Protein AF-A0A2I1EKU3-F1 (afdb_monomer_lite)

Structure (mmCIF, N/CA/C/O backbone):
data_AF-A0A2I1EKU3-F1
#
_entry.id   AF-A0A2I1EKU3-F1
#
loop_
_atom_site.group_PDB
_atom_site.id
_atom_site.type_symbol
_atom_site.label_atom_id
_atom_site.label_alt_id
_atom_site.label_comp_id
_atom_site.label_asym_id
_atom_site.label_entity_id
_atom_site.label_seq_id
_atom_site.pdbx_PDB_ins_code
_atom_site.Cartn_x
_atom_site.Cartn_y
_atom_site.Cartn_z
_atom_site.occupancy
_atom_site.B_iso_or_equiv
_atom_site.auth_seq_id
_atom_site.auth_comp_id
_atom_site.auth_asym_id
_atom_site.auth_atom_id
_atom_site.pdbx_PDB_model_num
ATOM 1 N N . MET A 1 1 ? 54.387 3.364 0.480 1.00 41.28 1 MET A N 1
ATOM 2 C CA . MET A 1 1 ? 53.287 2.856 -0.363 1.00 41.28 1 MET A CA 1
ATOM 3 C C . MET A 1 1 ? 52.000 3.167 0.369 1.00 41.28 1 MET A C 1
ATOM 5 O O . MET A 1 1 ? 51.823 2.690 1.481 1.00 41.28 1 MET A O 1
ATOM 9 N N . GLN A 1 2 ? 51.218 4.093 -0.172 1.00 42.03 2 GLN A N 1
ATOM 10 C CA . GLN A 1 2 ? 50.017 4.633 0.455 1.00 42.03 2 GLN A CA 1
ATOM 11 C C . GLN A 1 2 ? 48.843 3.741 0.035 1.00 42.03 2 GLN A C 1
ATOM 13 O O . GLN A 1 2 ? 48.611 3.571 -1.157 1.00 42.03 2 GLN A O 1
ATOM 18 N N . ASN A 1 3 ? 48.185 3.095 1.001 1.00 49.06 3 ASN A N 1
ATOM 19 C CA . ASN A 1 3 ? 46.950 2.351 0.757 1.00 49.06 3 ASN A CA 1
ATOM 20 C C . ASN A 1 3 ? 45.831 3.369 0.504 1.00 49.06 3 ASN A C 1
ATOM 22 O O . ASN A 1 3 ? 45.374 4.019 1.445 1.00 49.06 3 ASN A O 1
ATOM 26 N N . ASP A 1 4 ? 45.422 3.517 -0.755 1.00 53.59 4 ASP A N 1
ATOM 27 C CA . ASP A 1 4 ? 44.268 4.329 -1.141 1.00 53.59 4 ASP A CA 1
ATOM 28 C C . ASP A 1 4 ? 42.974 3.678 -0.638 1.00 53.59 4 ASP A C 1
ATOM 30 O O . ASP A 1 4 ? 42.577 2.591 -1.062 1.00 53.59 4 ASP A O 1
ATOM 34 N N . HIS A 1 5 ? 42.308 4.358 0.289 1.00 53.97 5 HIS A N 1
ATOM 35 C CA . HIS A 1 5 ? 40.952 4.038 0.706 1.00 53.97 5 HIS A CA 1
ATOM 36 C C . HIS A 1 5 ? 39.916 4.602 -0.286 1.00 53.97 5 HIS A C 1
ATOM 38 O O . HIS A 1 5 ? 39.983 5.769 -0.658 1.00 53.97 5 HIS A O 1
ATOM 44 N N . SER A 1 6 ? 38.888 3.778 -0.552 1.00 65.00 6 SER A N 1
ATOM 45 C CA . SER A 1 6 ? 37.480 4.104 -0.881 1.00 65.00 6 SER A CA 1
ATOM 46 C C . SER A 1 6 ? 37.128 4.739 -2.238 1.00 65.00 6 SER A C 1
ATOM 48 O O . SER A 1 6 ? 37.600 5.827 -2.518 1.00 65.00 6 SER A O 1
ATOM 50 N N . VAL A 1 7 ? 36.181 4.129 -2.984 1.00 55.09 7 VAL A N 1
ATOM 51 C CA . VAL A 1 7 ? 34.848 4.727 -3.265 1.00 55.09 7 VAL A CA 1
ATOM 52 C C . VAL A 1 7 ? 33.797 3.616 -3.475 1.00 55.09 7 VAL A C 1
ATOM 54 O O . VAL A 1 7 ? 33.821 2.867 -4.448 1.00 55.09 7 VAL A O 1
ATOM 57 N N . GLU A 1 8 ? 32.897 3.511 -2.502 1.00 63.19 8 GLU A N 1
ATOM 58 C CA . GLU A 1 8 ? 31.466 3.214 -2.624 1.00 63.19 8 GLU A CA 1
ATOM 59 C C . GLU A 1 8 ? 30.895 3.054 -4.056 1.00 63.19 8 GLU A C 1
ATOM 61 O O . GLU A 1 8 ? 30.801 4.014 -4.813 1.00 63.19 8 GLU A O 1
ATOM 66 N N . GLN A 1 9 ? 30.344 1.886 -4.398 1.00 63.94 9 GLN A N 1
ATOM 67 C CA . GLN A 1 9 ? 29.198 1.854 -5.322 1.00 63.94 9 GLN A CA 1
ATOM 68 C C . GLN A 1 9 ? 28.015 1.181 -4.628 1.00 63.94 9 GLN A C 1
ATOM 70 O O . GLN A 1 9 ? 27.721 0.021 -4.913 1.00 63.94 9 GLN A O 1
ATOM 75 N N . PRO A 1 10 ? 27.337 1.850 -3.677 1.00 65.75 10 PRO A N 1
ATOM 76 C CA . PRO A 1 10 ? 26.341 1.180 -2.863 1.00 65.75 10 PRO A CA 1
ATOM 77 C C . PRO A 1 10 ? 25.003 1.085 -3.599 1.00 65.75 10 PRO A C 1
ATOM 79 O O . PRO A 1 10 ? 24.201 0.235 -3.249 1.00 65.75 10 PRO A O 1
ATOM 82 N N . ASN A 1 11 ? 24.747 1.902 -4.630 1.00 65.75 11 ASN A N 1
ATOM 83 C CA . ASN A 1 11 ? 23.457 1.931 -5.317 1.00 65.75 11 ASN A CA 1
ATOM 84 C C . ASN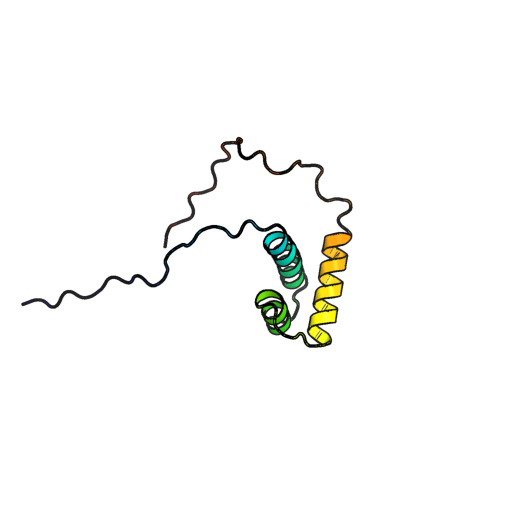 A 1 11 ? 23.615 2.265 -6.805 1.00 65.75 11 ASN A C 1
ATOM 86 O O . ASN A 1 11 ? 24.048 3.356 -7.167 1.00 65.75 11 ASN A O 1
ATOM 90 N N . LYS A 1 12 ? 23.207 1.340 -7.680 1.00 79.31 12 LYS A N 1
ATOM 91 C CA . LYS A 1 12 ? 23.060 1.588 -9.119 1.00 79.31 12 LYS A CA 1
ATOM 92 C C . LYS A 1 12 ? 21.599 1.910 -9.416 1.00 79.31 12 LYS A C 1
ATOM 94 O O . LYS A 1 12 ? 20.726 1.086 -9.160 1.00 79.31 12 LYS A O 1
ATOM 99 N N . PHE A 1 13 ? 21.328 3.082 -9.985 1.00 79.31 13 PHE A N 1
ATOM 100 C CA . PHE A 1 13 ? 19.995 3.400 -10.494 1.00 79.31 13 PHE A CA 1
ATOM 101 C C . PHE A 1 13 ? 19.643 2.467 -11.662 1.00 79.31 13 PHE A C 1
ATOM 103 O O . PHE A 1 13 ? 20.388 2.385 -12.639 1.00 79.31 13 PHE A O 1
ATOM 110 N N . ILE A 1 14 ? 18.516 1.762 -11.552 1.00 79.25 14 ILE A N 1
ATOM 111 C CA . ILE A 1 14 ? 18.061 0.782 -12.553 1.00 79.25 14 ILE A CA 1
ATOM 112 C C . ILE A 1 14 ? 16.946 1.309 -13.467 1.00 79.25 14 ILE A C 1
ATOM 114 O O . ILE A 1 14 ? 16.592 0.636 -14.430 1.00 79.25 14 ILE A O 1
ATOM 118 N N . GLY A 1 15 ? 16.415 2.506 -13.203 1.00 81.31 15 GLY A N 1
ATOM 119 C CA . GLY A 1 15 ? 15.309 3.093 -13.959 1.00 81.31 15 GLY A CA 1
ATOM 120 C C . GLY A 1 15 ? 14.109 3.457 -13.087 1.00 81.31 15 GLY A C 1
ATOM 121 O O . GLY A 1 15 ? 14.120 3.277 -11.869 1.00 81.31 15 GLY A O 1
ATOM 122 N N . TYR A 1 16 ? 13.073 3.988 -13.733 1.00 79.38 16 TYR A N 1
ATOM 123 C CA . TYR A 1 16 ? 11.771 4.228 -13.117 1.00 79.38 16 TYR A CA 1
ATOM 124 C C . TYR A 1 16 ? 10.839 3.059 -13.420 1.00 79.38 16 TYR A C 1
ATOM 126 O O . TYR A 1 16 ? 10.715 2.644 -14.571 1.00 79.38 16 TYR A O 1
ATOM 134 N N . GLU A 1 17 ? 10.152 2.564 -12.396 1.00 76.00 17 GLU A N 1
ATOM 135 C CA . GLU A 1 17 ? 9.068 1.606 -12.575 1.00 76.00 17 GLU A CA 1
ATOM 136 C C . GLU A 1 17 ? 7.817 2.361 -13.048 1.00 76.00 17 GLU A C 1
ATOM 138 O O . GLU A 1 17 ? 7.217 3.135 -12.301 1.00 76.00 17 GLU A O 1
ATOM 143 N N . GLY A 1 18 ? 7.474 2.182 -14.324 1.00 77.19 18 GLY A N 1
ATOM 144 C CA . GLY A 1 18 ? 6.390 2.900 -14.996 1.00 77.19 18 GLY A CA 1
ATOM 145 C C . GLY A 1 18 ? 5.110 2.088 -15.172 1.00 77.19 18 GLY A C 1
ATOM 146 O O . GLY A 1 18 ? 4.191 2.562 -15.843 1.00 77.19 18 GLY A O 1
ATOM 147 N N . SER A 1 19 ? 5.026 0.864 -14.636 1.00 87.44 19 SER A N 1
ATOM 148 C CA . SER A 1 19 ? 3.800 0.079 -14.759 1.00 87.44 19 SER A CA 1
ATOM 149 C C . SER A 1 19 ? 2.632 0.772 -14.062 1.00 87.44 19 SER A C 1
ATOM 151 O O . SER A 1 19 ? 2.741 1.291 -12.950 1.00 87.44 19 SER A O 1
ATOM 153 N N . ILE A 1 20 ? 1.468 0.726 -14.712 1.00 84.50 20 ILE A N 1
ATOM 154 C CA . ILE A 1 20 ? 0.219 1.271 -14.163 1.00 84.50 20 ILE A CA 1
ATOM 155 C C . ILE A 1 20 ? -0.078 0.644 -12.791 1.00 84.50 20 ILE A C 1
ATOM 157 O O . ILE A 1 20 ? -0.555 1.325 -11.889 1.00 84.50 20 ILE A O 1
ATOM 161 N N . PHE A 1 21 ? 0.281 -0.630 -12.605 1.00 84.44 21 PHE A N 1
ATOM 162 C CA . PHE A 1 21 ? 0.151 -1.336 -11.333 1.00 84.44 21 PHE A CA 1
ATOM 163 C C . PHE A 1 21 ? 1.027 -0.745 -10.226 1.00 84.44 21 PHE A C 1
ATOM 165 O O . PHE A 1 21 ? 0.546 -0.569 -9.105 1.00 84.44 21 PHE A O 1
ATOM 172 N N . ALA A 1 22 ? 2.290 -0.423 -10.516 1.00 86.62 22 ALA A N 1
ATOM 173 C CA . ALA A 1 22 ? 3.166 0.215 -9.542 1.00 86.62 22 ALA A CA 1
ATOM 174 C C . ALA A 1 22 ? 2.660 1.613 -9.185 1.00 86.62 22 ALA A C 1
ATOM 176 O O . ALA A 1 22 ? 2.517 1.920 -8.006 1.00 86.62 22 ALA A O 1
ATOM 177 N N . VAL A 1 23 ? 2.284 2.415 -10.185 1.00 87.25 23 VAL A N 1
ATOM 178 C CA . VAL A 1 23 ? 1.732 3.762 -9.977 1.00 87.25 23 VAL A CA 1
ATOM 179 C C . VAL A 1 23 ? 0.462 3.716 -9.121 1.00 87.25 23 VAL A C 1
ATOM 181 O O . VAL A 1 23 ? 0.352 4.450 -8.139 1.00 87.25 23 VAL A O 1
ATOM 184 N N . ALA A 1 24 ? -0.480 2.825 -9.442 1.00 89.50 24 ALA A N 1
ATOM 185 C CA . ALA A 1 24 ? -1.715 2.659 -8.681 1.00 89.50 24 ALA A CA 1
ATOM 186 C C . ALA A 1 24 ? -1.436 2.261 -7.223 1.00 89.50 24 ALA A C 1
ATOM 188 O O . ALA A 1 24 ? -1.976 2.868 -6.298 1.00 89.50 24 ALA A O 1
ATOM 189 N N . LYS A 1 25 ? -0.537 1.296 -7.005 1.00 90.94 25 LYS A N 1
ATOM 190 C CA . LYS A 1 25 ? -0.141 0.854 -5.663 1.00 90.94 25 LYS A CA 1
ATOM 191 C C . LYS A 1 25 ? 0.527 1.976 -4.869 1.00 90.94 25 LYS A C 1
ATOM 193 O O . LYS A 1 25 ? 0.195 2.180 -3.705 1.00 90.94 25 LYS A O 1
ATOM 198 N N . THR A 1 26 ? 1.424 2.736 -5.494 1.00 92.25 26 THR A N 1
ATOM 199 C CA . THR A 1 26 ? 2.090 3.878 -4.859 1.00 92.25 26 THR A CA 1
ATOM 200 C C . THR A 1 26 ? 1.094 4.961 -4.451 1.00 92.25 26 THR A C 1
ATOM 202 O O . THR A 1 26 ? 1.266 5.550 -3.388 1.00 92.25 26 THR A O 1
ATOM 205 N N . ASN A 1 27 ? 0.025 5.192 -5.219 1.00 92.56 27 ASN A N 1
ATOM 206 C CA . ASN A 1 27 ? -1.030 6.132 -4.823 1.00 92.56 27 ASN A CA 1
ATOM 207 C C . ASN A 1 27 ? -1.776 5.673 -3.565 1.00 92.56 27 ASN A C 1
ATOM 209 O O . ASN A 1 27 ? -2.000 6.481 -2.666 1.00 92.56 27 ASN A O 1
ATOM 213 N N . VAL A 1 28 ? -2.095 4.380 -3.461 1.00 94.75 28 VAL A N 1
ATOM 214 C CA . VAL A 1 28 ? -2.699 3.818 -2.243 1.00 94.75 28 VAL A CA 1
ATOM 215 C C . VAL A 1 28 ? -1.743 3.935 -1.060 1.00 94.75 28 VAL A C 1
ATOM 217 O O . VAL A 1 28 ? -2.140 4.395 0.004 1.00 94.75 28 VAL A O 1
ATOM 220 N N . ILE A 1 29 ? -0.467 3.591 -1.244 1.00 95.38 29 ILE A N 1
ATOM 221 C CA . ILE A 1 29 ? 0.546 3.688 -0.185 1.00 95.38 29 ILE A CA 1
ATOM 222 C C . ILE A 1 29 ? 0.736 5.134 0.277 1.00 95.38 29 ILE A C 1
ATOM 224 O O . ILE A 1 29 ? 0.806 5.390 1.478 1.00 95.38 29 ILE A O 1
ATOM 228 N N . LYS A 1 30 ? 0.786 6.090 -0.655 1.00 95.56 30 LYS A N 1
ATOM 229 C CA . LYS A 1 30 ? 0.827 7.521 -0.343 1.00 95.56 30 LYS A CA 1
ATOM 230 C C . LYS A 1 30 ? -0.347 7.904 0.556 1.00 95.56 30 LYS A C 1
ATOM 232 O O . LYS A 1 30 ? -0.139 8.591 1.553 1.00 95.56 30 LYS A O 1
ATOM 237 N N . GLU A 1 31 ? -1.553 7.449 0.231 1.00 95.88 31 GLU A N 1
ATOM 238 C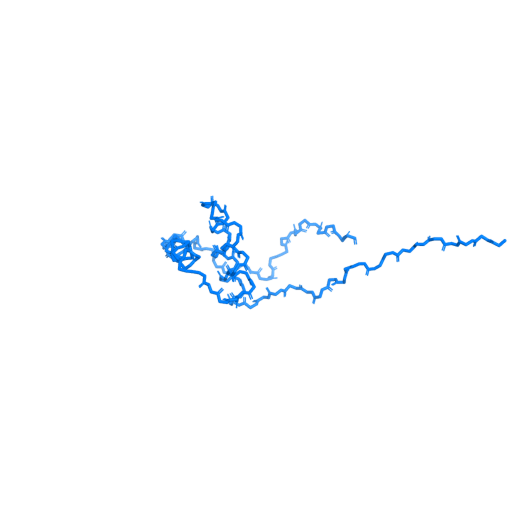 CA . GLU A 1 31 ? -2.732 7.734 1.045 1.00 95.88 31 GLU A CA 1
ATOM 239 C C . GLU A 1 31 ? -2.642 7.067 2.423 1.00 95.88 31 GLU A C 1
ATOM 241 O O . GLU A 1 31 ? -2.855 7.729 3.435 1.00 95.88 31 GLU A O 1
ATOM 246 N N . MET A 1 32 ? -2.197 5.807 2.493 1.00 97.00 32 MET A N 1
ATOM 247 C CA . MET A 1 32 ? -1.920 5.116 3.760 1.00 97.00 32 MET A CA 1
ATOM 248 C C . MET A 1 32 ? -0.931 5.898 4.641 1.00 97.00 32 MET A C 1
ATOM 250 O O . MET A 1 32 ? -1.102 5.948 5.859 1.00 97.00 32 MET A O 1
ATOM 254 N N . MET A 1 33 ? 0.083 6.539 4.049 1.00 96.81 33 MET A N 1
ATOM 255 C CA . MET A 1 33 ? 1.024 7.398 4.776 1.00 96.81 33 MET A CA 1
ATOM 256 C C . MET A 1 33 ? 0.362 8.688 5.283 1.00 96.81 33 MET A C 1
ATOM 258 O O . MET A 1 33 ? 0.609 9.082 6.423 1.00 96.81 33 MET A O 1
ATOM 262 N N . ILE A 1 34 ? -0.489 9.332 4.477 1.00 95.31 34 ILE A N 1
ATOM 263 C CA . ILE A 1 34 ? -1.217 10.560 4.850 1.00 95.31 34 ILE A CA 1
ATOM 264 C C . ILE A 1 34 ? -2.142 10.302 6.041 1.00 95.31 34 ILE A C 1
ATOM 266 O O . ILE A 1 34 ? -2.114 11.053 7.019 1.00 95.31 34 ILE A O 1
ATOM 270 N N . VAL A 1 35 ? -2.901 9.204 6.003 1.00 93.94 35 VAL A N 1
ATOM 271 C CA . VAL A 1 35 ? -3.805 8.802 7.095 1.00 93.94 35 VAL A CA 1
ATOM 272 C C . VAL A 1 35 ? -3.079 8.136 8.268 1.00 93.94 35 VAL A C 1
ATOM 274 O O . VAL A 1 35 ? -3.724 7.675 9.208 1.00 93.94 35 VAL A O 1
ATOM 277 N N . LYS A 1 36 ? -1.739 8.103 8.241 1.00 95.81 36 LYS A N 1
ATOM 278 C CA . LYS A 1 36 ? -0.872 7.553 9.293 1.00 95.81 36 LYS A CA 1
ATOM 279 C C . LYS A 1 36 ? -1.183 6.090 9.634 1.00 95.81 36 LYS A C 1
ATOM 281 O O . LYS A 1 36 ? -1.184 5.710 10.805 1.00 95.81 36 LYS A O 1
ATOM 286 N N . ALA A 1 37 ? -1.431 5.261 8.619 1.00 97.12 37 ALA A N 1
ATOM 287 C CA . ALA A 1 37 ? -1.533 3.818 8.804 1.00 97.12 37 ALA A CA 1
ATOM 288 C C . ALA A 1 37 ? -0.235 3.254 9.426 1.00 97.12 37 ALA A C 1
ATOM 290 O O . ALA A 1 37 ? 0.848 3.807 9.199 1.00 97.12 37 ALA A O 1
ATOM 291 N N . PRO A 1 38 ? -0.304 2.143 10.184 1.00 97.00 38 PRO A N 1
ATOM 292 C CA . PRO A 1 38 ? 0.880 1.525 10.765 1.00 97.00 38 PRO A CA 1
ATOM 293 C C . PRO A 1 38 ? 1.946 1.225 9.706 1.00 97.00 38 PRO A C 1
ATOM 295 O O . PRO A 1 38 ? 1.643 0.673 8.646 1.00 97.00 38 PRO A O 1
ATOM 298 N N . ILE A 1 39 ? 3.214 1.523 10.017 1.00 95.56 39 ILE A N 1
ATOM 299 C CA . ILE A 1 39 ? 4.337 1.299 9.091 1.00 95.56 39 ILE A CA 1
ATOM 300 C C . ILE A 1 39 ? 4.422 -0.160 8.632 1.00 95.56 39 ILE A C 1
ATOM 302 O O . ILE A 1 39 ? 4.720 -0.431 7.473 1.00 95.56 39 ILE A O 1
ATOM 306 N N . ARG A 1 40 ? 4.075 -1.101 9.517 1.00 94.81 40 ARG A N 1
ATOM 307 C CA . ARG A 1 40 ? 3.980 -2.523 9.188 1.00 94.81 40 ARG A CA 1
ATOM 308 C C . ARG A 1 40 ? 2.966 -2.777 8.069 1.00 94.81 40 ARG A C 1
ATOM 310 O O . ARG A 1 40 ? 3.315 -3.432 7.097 1.00 94.81 40 ARG A O 1
ATOM 317 N N . SER A 1 41 ? 1.763 -2.208 8.164 1.00 95.88 41 SER A N 1
ATOM 318 C CA . SER A 1 41 ? 0.735 -2.323 7.121 1.00 95.88 41 SER A CA 1
ATOM 319 C C . SER A 1 41 ? 1.188 -1.713 5.794 1.00 95.88 41 SER A C 1
ATOM 321 O O . SER A 1 41 ? 0.936 -2.282 4.738 1.00 95.88 41 SER A O 1
ATOM 323 N N . ILE A 1 42 ? 1.901 -0.584 5.831 1.00 95.75 42 ILE A N 1
ATOM 324 C CA . ILE A 1 42 ? 2.464 0.040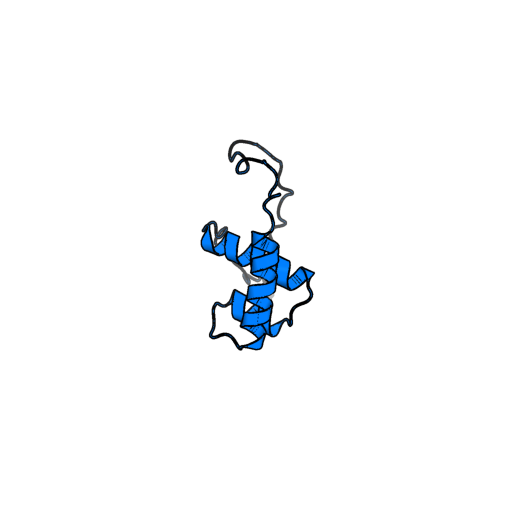 4.624 1.00 95.75 42 ILE A CA 1
ATOM 325 C C . ILE A 1 42 ? 3.500 -0.880 3.962 1.00 95.75 42 ILE A C 1
ATOM 327 O O . ILE A 1 42 ? 3.471 -1.069 2.748 1.00 95.75 42 ILE A O 1
ATOM 331 N N . ILE A 1 43 ? 4.395 -1.475 4.753 1.00 94.81 43 ILE A N 1
ATOM 332 C CA . ILE A 1 43 ? 5.427 -2.403 4.274 1.00 94.81 43 ILE A CA 1
ATOM 333 C C . ILE A 1 43 ? 4.789 -3.681 3.706 1.00 94.81 43 ILE A C 1
ATOM 335 O O . ILE A 1 43 ? 5.180 -4.110 2.623 1.00 94.81 43 ILE A O 1
ATOM 339 N N . GLU A 1 44 ? 3.784 -4.255 4.374 1.00 94.25 44 GLU A N 1
ATOM 340 C CA . GLU A 1 44 ? 3.057 -5.443 3.891 1.00 94.25 44 GLU A CA 1
ATOM 341 C C . GLU 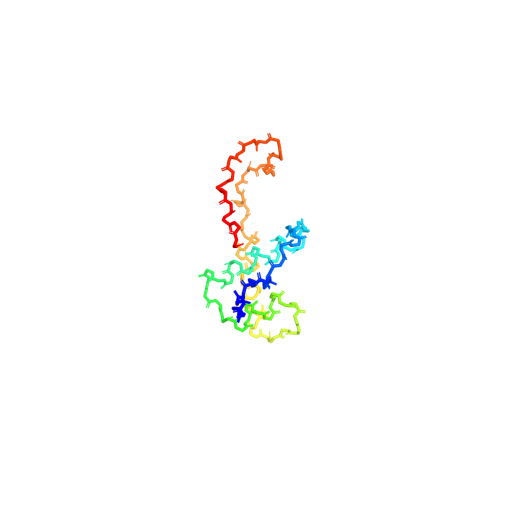A 1 44 ? 2.408 -5.193 2.511 1.00 94.25 44 GLU A C 1
ATOM 343 O O . GLU A 1 44 ? 2.512 -6.025 1.602 1.00 94.25 44 GLU A O 1
ATOM 348 N N . VAL A 1 45 ? 1.818 -4.009 2.299 1.00 93.94 45 VAL A N 1
ATOM 349 C CA . VAL A 1 45 ? 1.274 -3.601 0.990 1.00 93.94 45 VAL A CA 1
ATOM 350 C C . VAL A 1 45 ? 2.390 -3.349 -0.033 1.00 93.94 45 VAL A C 1
ATOM 352 O O . VAL A 1 45 ? 2.293 -3.813 -1.172 1.00 93.94 45 VAL A O 1
ATOM 355 N N . TRP A 1 46 ? 3.470 -2.659 0.353 1.00 92.56 46 TRP A N 1
ATOM 356 C CA . TRP A 1 46 ? 4.599 -2.338 -0.534 1.00 92.56 46 TRP A CA 1
ATOM 357 C C . TRP A 1 46 ? 5.261 -3.599 -1.092 1.00 92.56 46 TRP A C 1
ATOM 359 O O . TRP A 1 46 ? 5.372 -3.765 -2.309 1.00 92.56 46 TRP A O 1
ATOM 369 N N . PHE A 1 47 ? 5.653 -4.518 -0.212 1.00 88.50 47 PHE A N 1
ATOM 370 C CA . PHE A 1 47 ? 6.326 -5.761 -0.589 1.00 88.50 47 PHE A CA 1
ATOM 371 C C . PHE A 1 47 ? 5.366 -6.822 -1.139 1.00 88.50 47 PHE A C 1
ATOM 373 O O . PHE A 1 47 ? 5.822 -7.881 -1.560 1.00 88.50 47 PHE A O 1
ATOM 380 N N . SER A 1 48 ? 4.059 -6.525 -1.206 1.00 77.50 48 SER A N 1
ATOM 381 C CA . SER A 1 48 ? 3.027 -7.438 -1.721 1.00 77.50 48 SER A CA 1
ATOM 382 C C . SER A 1 48 ? 3.085 -8.810 -1.036 1.00 77.50 48 SER A C 1
ATOM 384 O O . SER A 1 48 ? 3.024 -9.848 -1.690 1.00 77.50 48 SER A O 1
ATOM 386 N N . THR A 1 49 ? 3.262 -8.807 0.288 1.00 75.69 49 THR A N 1
ATOM 387 C CA . THR A 1 49 ? 3.286 -10.019 1.116 1.00 75.69 49 THR A CA 1
ATOM 388 C C . THR A 1 49 ? 1.867 -10.476 1.451 1.00 75.69 49 THR A C 1
ATOM 390 O O . THR A 1 49 ? 0.889 -9.838 1.072 1.00 75.69 49 THR A O 1
ATOM 393 N N . VAL A 1 50 ? 1.734 -11.567 2.213 1.00 88.31 50 VAL A N 1
ATOM 394 C CA . VAL A 1 50 ? 0.481 -11.842 2.932 1.00 88.31 50 VAL A CA 1
ATOM 395 C C . VAL A 1 50 ? 0.151 -10.665 3.852 1.0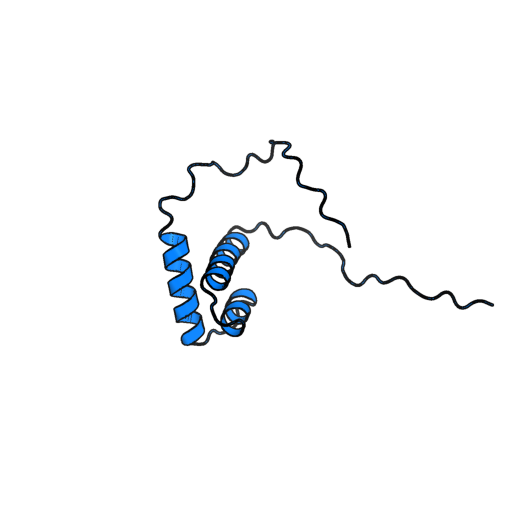0 88.31 50 VAL A C 1
ATOM 397 O O . VAL A 1 50 ? 1.055 -10.086 4.459 1.00 88.31 50 VAL A O 1
ATOM 400 N N . TRP A 1 51 ? -1.127 -10.296 3.917 1.00 93.56 51 TRP A N 1
ATOM 401 C CA . TRP A 1 51 ? -1.597 -9.160 4.707 1.00 93.56 51 TRP A CA 1
ATOM 402 C C . TRP A 1 51 ? -2.299 -9.638 5.962 1.00 93.56 51 TRP A C 1
ATOM 404 O O . TRP A 1 51 ? -3.091 -10.585 5.937 1.00 93.56 51 TRP A O 1
ATOM 414 N N . THR A 1 52 ? -2.054 -8.941 7.063 1.00 94.81 52 THR A N 1
ATOM 415 C CA . THR A 1 52 ? -2.929 -9.063 8.226 1.00 94.81 52 THR A CA 1
ATOM 416 C C . THR A 1 52 ? -4.321 -8.498 7.919 1.00 94.81 52 THR A C 1
ATOM 418 O O . THR A 1 52 ? -4.497 -7.647 7.046 1.00 94.81 52 THR A O 1
ATOM 421 N N . ILE A 1 53 ? -5.330 -8.932 8.681 1.00 96.44 53 ILE A N 1
ATOM 422 C CA . ILE A 1 53 ? -6.691 -8.370 8.591 1.00 96.44 53 ILE A CA 1
ATOM 423 C C . ILE A 1 53 ? -6.677 -6.859 8.878 1.00 96.44 53 ILE A C 1
ATOM 425 O O . ILE A 1 53 ? -7.437 -6.099 8.284 1.00 96.44 53 ILE A O 1
ATOM 429 N N . GLU A 1 54 ? -5.808 -6.412 9.785 1.00 95.62 54 GLU A N 1
ATOM 430 C CA . GLU A 1 54 ? -5.609 -4.993 10.081 1.00 95.62 54 GLU A CA 1
ATOM 431 C C . GLU A 1 54 ? -5.067 -4.240 8.859 1.00 95.62 54 GLU A C 1
ATOM 433 O O . GLU A 1 54 ? -5.622 -3.215 8.464 1.00 95.62 54 GLU A O 1
ATOM 438 N N . THR A 1 55 ? -4.035 -4.776 8.206 1.00 96.81 55 THR A N 1
ATOM 439 C CA . THR A 1 55 ? -3.480 -4.212 6.971 1.00 96.81 55 THR A CA 1
ATOM 440 C C . THR A 1 55 ? -4.515 -4.135 5.859 1.00 96.81 55 THR A C 1
ATOM 442 O O . THR A 1 55 ? -4.601 -3.096 5.207 1.00 96.81 55 THR A O 1
ATOM 445 N N . LEU A 1 56 ? -5.340 -5.172 5.684 1.00 96.00 56 LEU A N 1
ATOM 446 C CA . LEU A 1 56 ? -6.422 -5.158 4.701 1.00 96.00 56 LEU A CA 1
ATOM 447 C C . LEU A 1 56 ? -7.400 -4.001 4.954 1.00 96.00 56 LEU A C 1
ATOM 449 O O . LEU A 1 56 ? -7.700 -3.259 4.027 1.00 96.00 56 LEU A O 1
ATOM 453 N N . LYS A 1 57 ? -7.814 -3.765 6.206 1.00 97.25 57 LYS A N 1
ATOM 454 C CA . LYS A 1 57 ? -8.696 -2.633 6.554 1.00 97.25 57 LYS A CA 1
ATOM 455 C C . LYS A 1 57 ? -8.062 -1.277 6.240 1.00 97.25 57 LYS A C 1
ATOM 457 O O . LYS A 1 57 ? -8.727 -0.382 5.723 1.00 97.25 57 LYS A O 1
ATOM 462 N N . HIS A 1 58 ? -6.776 -1.102 6.551 1.00 96.88 58 HIS A N 1
ATOM 463 C CA . HIS A 1 58 ? -6.064 0.135 6.217 1.00 96.88 58 HIS A CA 1
ATOM 464 C C . HIS A 1 58 ? -5.943 0.338 4.707 1.00 96.88 58 HIS A C 1
ATOM 466 O O . HIS A 1 58 ? -6.112 1.460 4.230 1.00 96.88 58 HIS A O 1
ATOM 472 N N . PHE A 1 59 ? -5.672 -0.739 3.971 1.00 95.62 59 PHE A N 1
ATOM 473 C CA . PHE A 1 59 ? -5.625 -0.728 2.518 1.00 95.62 59 PHE A CA 1
ATOM 474 C C . PHE A 1 59 ? -6.987 -0.359 1.922 1.00 95.62 59 PHE A C 1
ATOM 476 O O . PHE A 1 59 ? -7.054 0.567 1.124 1.00 95.62 59 PHE A O 1
ATOM 483 N N . GLU A 1 60 ? -8.073 -1.008 2.344 1.00 95.38 60 GLU A N 1
ATOM 484 C CA . GLU A 1 60 ? -9.435 -0.725 1.872 1.00 95.38 60 GLU A CA 1
ATOM 485 C C . GLU A 1 60 ? -9.840 0.728 2.132 1.00 95.38 60 GLU A C 1
ATOM 487 O O . GLU A 1 60 ? -10.341 1.399 1.231 1.00 95.38 60 GLU A O 1
ATOM 492 N N . ASN A 1 61 ? -9.564 1.255 3.328 1.00 95.25 61 ASN A N 1
ATOM 493 C CA . ASN A 1 61 ? -9.827 2.658 3.645 1.00 95.25 61 ASN A CA 1
ATOM 494 C C . ASN A 1 61 ? -9.060 3.609 2.716 1.00 95.25 61 ASN A C 1
ATOM 496 O O . ASN A 1 61 ? -9.648 4.543 2.173 1.00 95.25 61 ASN A O 1
ATOM 500 N N . ALA A 1 62 ? -7.766 3.360 2.500 1.00 94.75 62 ALA A N 1
ATOM 501 C CA . ALA A 1 62 ? -6.942 4.171 1.608 1.00 94.75 62 ALA A CA 1
ATOM 502 C C . ALA A 1 62 ? -7.401 4.067 0.145 1.00 94.75 62 ALA A C 1
ATOM 504 O O . ALA A 1 62 ? -7.497 5.078 -0.544 1.00 94.75 62 ALA A O 1
ATOM 505 N N . VAL A 1 63 ? -7.741 2.864 -0.324 1.00 93.88 63 VAL A N 1
ATOM 506 C CA . VAL A 1 63 ? -8.294 2.631 -1.664 1.00 93.88 63 VAL A CA 1
ATOM 507 C C . VAL A 1 63 ? -9.599 3.386 -1.846 1.00 93.88 63 VAL A C 1
ATOM 509 O O . VAL A 1 63 ? -9.760 4.054 -2.859 1.00 93.88 63 VAL A O 1
ATOM 512 N N . ASN A 1 64 ? -10.505 3.344 -0.871 1.00 92.75 64 ASN A N 1
ATOM 513 C CA . ASN A 1 64 ? -11.763 4.077 -0.950 1.00 92.75 64 ASN A CA 1
ATOM 514 C C . ASN A 1 64 ? -11.527 5.584 -1.083 1.00 92.75 64 ASN A C 1
ATOM 516 O O . ASN A 1 64 ? -12.175 6.214 -1.910 1.00 92.75 64 ASN A O 1
ATOM 520 N N . ILE A 1 65 ? -10.565 6.155 -0.354 1.00 89.31 65 ILE A N 1
ATOM 521 C CA . ILE A 1 65 ? -10.203 7.573 -0.499 1.00 89.31 65 ILE A CA 1
ATOM 522 C C . ILE A 1 65 ? -9.628 7.848 -1.895 1.00 89.31 65 ILE A C 1
ATOM 524 O O . ILE A 1 65 ? -10.052 8.792 -2.556 1.00 89.31 65 ILE A O 1
ATOM 528 N N . VAL A 1 66 ? -8.707 7.006 -2.375 1.00 89.38 66 VAL A N 1
ATOM 529 C CA . VAL A 1 66 ? -8.099 7.137 -3.711 1.00 89.38 66 VAL A CA 1
ATOM 530 C C . VAL A 1 66 ? -9.142 7.016 -4.826 1.00 89.38 66 VAL A C 1
ATOM 532 O O . VAL A 1 66 ? -9.061 7.746 -5.809 1.00 89.38 66 VAL A O 1
ATOM 535 N N . LEU A 1 67 ? -10.123 6.123 -4.686 1.00 86.38 67 LEU A N 1
ATOM 536 C CA . LEU A 1 67 ? -11.184 5.900 -5.671 1.00 86.38 67 LEU A CA 1
ATOM 537 C C . LEU A 1 67 ? -12.297 6.952 -5.599 1.00 86.38 67 LEU A C 1
ATOM 539 O O . LEU A 1 67 ? -12.879 7.273 -6.629 1.00 86.38 67 LEU A O 1
ATOM 543 N N . GLN A 1 68 ? -12.570 7.525 -4.422 1.00 80.12 68 GLN A N 1
ATOM 544 C CA . GLN A 1 68 ? -13.527 8.628 -4.258 1.00 80.12 68 GLN A CA 1
ATOM 545 C C . GLN A 1 68 ? -13.056 9.941 -4.900 1.00 80.12 68 GLN A C 1
ATOM 547 O O . GLN A 1 68 ? -13.836 10.889 -5.001 1.00 80.12 68 GLN A O 1
ATOM 552 N N . TYR A 1 69 ? -11.820 10.007 -5.405 1.00 56.81 69 TYR A N 1
ATOM 553 C CA . TYR A 1 69 ? -11.401 11.046 -6.344 1.00 56.81 69 TYR A CA 1
ATOM 554 C C . TYR A 1 69 ? -12.082 10.876 -7.726 1.00 56.81 69 TYR A C 1
ATOM 556 O O . TYR A 1 69 ? -11.421 10.795 -8.758 1.00 56.81 69 TYR A O 1
ATOM 564 N N . GLU A 1 70 ? -13.415 10.990 -7.780 1.00 49.25 70 GLU A N 1
ATOM 565 C CA . GLU A 1 70 ? -14.143 11.481 -8.969 1.00 49.25 70 GLU A CA 1
ATOM 566 C C . GLU A 1 70 ? -13.740 12.936 -9.326 1.00 49.25 70 GLU A C 1
ATOM 568 O O . GLU A 1 70 ? -14.131 13.464 -10.362 1.00 49.25 70 GLU A O 1
ATOM 573 N N . ASN A 1 71 ? -12.888 13.567 -8.504 1.00 47.78 71 ASN A N 1
ATOM 574 C CA . ASN A 1 71 ? -12.217 14.848 -8.740 1.00 47.78 71 ASN A CA 1
ATOM 575 C C . ASN A 1 71 ? -10.708 14.697 -9.010 1.00 47.78 71 ASN A C 1
ATOM 577 O O . ASN A 1 71 ? -9.929 15.595 -8.672 1.00 47.78 71 ASN A O 1
ATOM 581 N N . ALA A 1 72 ? -10.246 13.576 -9.578 1.00 49.38 72 ALA A N 1
ATOM 582 C CA . ALA A 1 72 ? -8.933 13.581 -10.219 1.00 49.38 72 ALA A CA 1
ATOM 583 C C . ALA A 1 72 ? -8.905 14.794 -11.170 1.00 49.38 72 ALA A C 1
ATOM 585 O O . ALA A 1 72 ? -9.839 14.943 -11.964 1.00 49.38 72 ALA A O 1
ATOM 586 N N . PRO A 1 73 ? -7.928 15.718 -11.066 1.00 46.34 73 PRO A N 1
ATOM 587 C CA . PRO A 1 73 ? -7.924 16.887 -11.929 1.00 46.34 73 PRO A CA 1
ATOM 588 C C . PRO A 1 73 ? -8.038 16.404 -13.376 1.00 46.34 73 PRO A C 1
ATOM 590 O O . PRO A 1 73 ? -7.358 15.447 -13.745 1.00 46.34 73 PRO A O 1
ATOM 593 N N . ASN A 1 74 ? -8.884 17.061 -14.180 1.00 46.09 74 ASN A N 1
ATOM 594 C CA . ASN A 1 74 ? -9.059 16.869 -15.632 1.00 46.09 74 ASN A CA 1
ATOM 595 C C . ASN A 1 74 ? -7.771 17.163 -16.439 1.00 46.09 74 ASN A C 1
ATOM 597 O O . ASN A 1 74 ? -7.786 17.679 -17.557 1.00 46.09 74 ASN A O 1
ATOM 601 N N . ASN A 1 75 ? -6.617 16.852 -15.873 1.00 51.69 75 ASN A N 1
ATOM 602 C CA . ASN A 1 75 ? -5.319 17.001 -16.457 1.00 51.69 75 ASN A CA 1
ATOM 603 C C . ASN A 1 75 ? -4.987 15.644 -17.052 1.00 51.69 75 ASN A C 1
ATOM 605 O O . ASN A 1 75 ? -4.534 14.730 -16.367 1.00 51.69 75 ASN A O 1
ATOM 609 N N . LYS A 1 76 ? -5.270 15.550 -18.355 1.00 43.47 76 LYS A N 1
ATOM 610 C CA . LYS A 1 76 ? -4.663 14.617 -19.312 1.00 43.47 76 LYS A CA 1
ATOM 611 C C . LYS A 1 76 ? -3.291 14.126 -18.819 1.00 43.47 76 LYS A C 1
ATOM 613 O O . LYS A 1 76 ? -2.557 14.941 -18.249 1.00 43.47 76 LYS A O 1
ATOM 618 N N . PRO A 1 77 ? -2.907 12.862 -19.093 1.00 44.75 77 PRO A N 1
ATOM 619 C CA . PRO A 1 77 ? -1.587 12.357 -18.720 1.00 44.7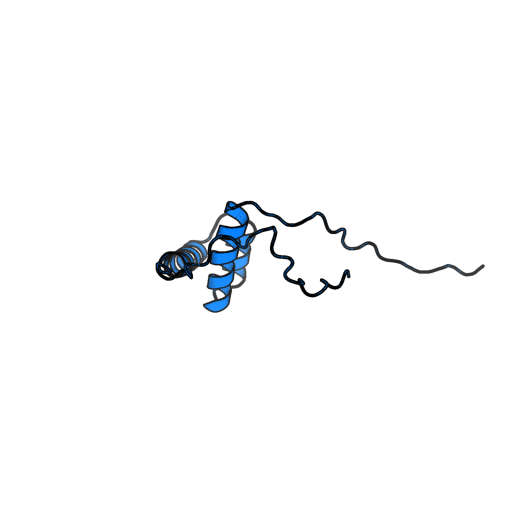5 77 PRO A CA 1
ATOM 620 C C . PRO A 1 77 ? -0.521 13.393 -19.100 1.00 44.75 77 PRO A C 1
ATOM 622 O O . PRO A 1 77 ? -0.649 13.996 -20.176 1.00 44.75 77 PRO A O 1
ATOM 625 N N . PRO A 1 78 ? 0.463 13.672 -18.220 1.00 48.38 78 PRO A N 1
ATOM 626 C CA . PRO A 1 78 ? 1.477 14.680 -18.487 1.00 48.38 78 PRO A CA 1
ATOM 627 C C . PRO A 1 78 ? 2.040 14.407 -19.875 1.00 48.38 78 PRO A C 1
ATOM 629 O O . PRO A 1 78 ? 2.503 13.305 -20.161 1.00 48.38 78 PRO A O 1
ATOM 632 N N . ASN A 1 79 ? 1.881 15.381 -20.773 1.00 40.81 79 ASN A N 1
ATOM 633 C CA . ASN A 1 79 ? 2.322 15.233 -22.148 1.00 40.81 79 ASN A CA 1
ATOM 634 C C . ASN A 1 79 ? 3.833 14.942 -22.105 1.00 40.81 79 ASN A C 1
ATOM 636 O O . ASN A 1 79 ? 4.573 15.832 -21.681 1.00 40.81 79 ASN A O 1
ATOM 640 N N . PRO A 1 80 ? 4.306 13.763 -22.553 1.00 48.25 80 PRO A N 1
ATOM 641 C CA . PRO A 1 80 ? 5.722 13.393 -22.482 1.00 48.25 80 PRO A CA 1
ATOM 642 C C . PRO A 1 80 ? 6.624 14.331 -23.303 1.00 48.25 80 PRO A C 1
ATOM 644 O O . PRO A 1 80 ? 7.843 14.302 -23.179 1.00 48.25 80 PRO A O 1
ATOM 647 N N . THR A 1 81 ? 6.023 15.195 -24.126 1.00 42.22 81 THR A N 1
ATOM 648 C CA . THR A 1 81 ? 6.694 16.206 -24.948 1.00 42.22 81 THR A CA 1
ATOM 649 C C . THR A 1 81 ? 6.794 17.585 -24.283 1.00 42.22 81 THR A C 1
ATOM 651 O O . THR A 1 81 ? 7.455 18.475 -24.823 1.00 42.22 81 THR A O 1
ATOM 654 N N . LYS A 1 82 ? 6.151 17.814 -23.127 1.00 45.38 82 LYS A N 1
ATOM 655 C CA . LYS A 1 82 ? 6.356 19.053 -22.366 1.00 45.38 82 LYS A CA 1
ATOM 656 C C . LYS A 1 82 ? 7.717 18.972 -21.684 1.00 45.38 82 LYS A C 1
ATOM 658 O O . LYS A 1 82 ? 7.923 18.171 -20.783 1.00 45.38 82 LYS A O 1
ATOM 663 N N . LYS A 1 83 ? 8.639 19.836 -22.110 1.00 47.56 83 LYS A N 1
ATOM 664 C CA . LYS A 1 83 ? 9.932 20.069 -21.454 1.00 47.56 83 LYS A CA 1
ATOM 665 C C . LYS A 1 83 ? 9.724 20.799 -20.121 1.00 47.56 83 LYS A C 1
ATOM 667 O O . LYS A 1 83 ? 10.159 21.936 -19.963 1.00 47.56 83 LYS A O 1
ATOM 672 N N . GLU A 1 84 ? 9.000 20.198 -19.184 1.00 54.06 84 GLU A N 1
ATOM 673 C CA . GLU A 1 84 ? 9.020 20.672 -17.806 1.00 54.06 84 GLU A CA 1
ATOM 674 C C . GLU A 1 84 ? 10.390 20.314 -17.233 1.00 54.06 84 GLU A C 1
ATOM 676 O O . GLU A 1 84 ? 10.847 19.172 -17.300 1.00 54.06 84 GLU A O 1
ATOM 681 N N . ILE A 1 85 ? 11.104 21.338 -16.772 1.00 50.44 85 ILE A N 1
ATOM 682 C CA . ILE A 1 85 ? 12.433 21.196 -16.191 1.00 50.44 85 ILE A CA 1
ATOM 683 C C . ILE A 1 85 ? 12.232 20.474 -14.861 1.00 50.44 85 ILE A C 1
ATOM 685 O O . ILE A 1 85 ? 11.980 21.101 -13.834 1.00 50.44 85 ILE A O 1
ATOM 689 N N . HIS A 1 86 ? 12.296 19.144 -14.883 1.00 50.69 86 HIS A N 1
ATOM 690 C CA . HIS A 1 86 ? 12.360 18.367 -13.658 1.00 50.69 86 HIS A CA 1
ATOM 691 C C . HIS A 1 86 ? 13.590 18.851 -12.879 1.00 50.69 86 HIS A C 1
ATOM 693 O O . HIS A 1 86 ? 14.686 18.885 -13.457 1.00 50.69 86 HIS A O 1
ATOM 699 N N . PRO A 1 87 ? 13.445 19.275 -11.607 1.00 50.06 87 PRO A N 1
ATOM 700 C CA . PRO A 1 87 ? 14.594 19.646 -10.800 1.00 50.06 87 PRO A CA 1
ATOM 701 C C . PRO A 1 87 ? 15.573 18.481 -10.840 1.00 50.06 87 PRO A C 1
ATOM 703 O O . PRO A 1 87 ? 15.186 17.334 -10.620 1.00 50.06 87 PRO A O 1
ATOM 706 N N . LYS A 1 88 ? 16.817 18.791 -11.218 1.00 47.19 88 LYS A N 1
ATOM 707 C CA . LYS A 1 88 ? 17.902 17.829 -11.395 1.00 47.19 88 LYS A CA 1
ATOM 708 C C . LYS A 1 88 ? 17.923 16.929 -10.163 1.00 47.19 88 LYS A C 1
ATOM 710 O O . LYS A 1 88 ? 18.298 17.386 -9.083 1.00 47.19 88 LYS A O 1
ATOM 715 N N . VAL A 1 89 ? 17.457 15.688 -10.317 1.00 50.25 89 VAL A N 1
ATOM 716 C CA . VAL A 1 89 ? 17.533 14.691 -9.252 1.00 50.25 89 VAL A CA 1
ATOM 717 C C . VAL A 1 89 ? 19.015 14.606 -8.932 1.00 50.25 89 VAL A C 1
ATOM 719 O O . VAL A 1 89 ? 19.812 14.298 -9.820 1.00 50.25 89 VAL A O 1
ATOM 722 N N . ARG A 1 90 ? 19.405 15.015 -7.719 1.00 41.97 90 ARG A N 1
ATOM 723 C CA . ARG A 1 90 ? 20.790 14.862 -7.279 1.00 41.97 90 ARG A CA 1
ATOM 724 C C . ARG A 1 90 ? 21.093 13.376 -7.396 1.00 41.97 90 ARG A C 1
ATOM 726 O O . ARG A 1 90 ? 20.494 12.576 -6.683 1.00 41.97 90 ARG A O 1
ATOM 733 N N . SER A 1 91 ? 21.958 13.026 -8.341 1.00 48.31 91 SER A N 1
ATOM 734 C CA . SER A 1 91 ? 22.639 11.744 -8.308 1.00 48.31 91 SER A CA 1
ATOM 735 C C . SER A 1 91 ? 23.353 11.683 -6.964 1.00 48.31 91 SER A C 1
ATOM 737 O O . SER A 1 91 ? 24.086 12.622 -6.635 1.00 48.31 91 SER A O 1
ATOM 739 N N . LEU A 1 92 ? 23.043 10.647 -6.187 1.00 40.53 92 LEU A N 1
ATOM 740 C CA . LEU A 1 92 ? 23.849 10.264 -5.034 1.00 40.53 92 LEU A CA 1
ATOM 741 C C . LEU A 1 92 ? 25.272 9.953 -5.504 1.00 40.53 92 LEU A C 1
ATOM 743 O O . LEU A 1 92 ? 25.391 9.351 -6.598 1.00 40.53 92 LEU A O 1
#

Secondary structure (DSSP, 8-state):
-------------------HHHHHHHHHHHHHHHTT--HHHHHHHHTT----HHHHHHHHHHHHHHHT-TT--S--S--TT-----------

Sequence (92 aa):
MQNDHSVEQPNKFIGYEGSIFAVAKTNVIKEMMIVKAPIRSIIEVWFSTVWTIETLKHFENAVNIVLQYENAPNNKPPNPTKKEIHPKVRSL

Radius of gyration: 19.14 Å; chains: 1; bounding box: 67×33×36 Å

pLDDT: mean 75.32, std 20.75, range [40.53, 97.25]

Organism: NCBI:txid588596

Foldseek 3Di:
DDPDDDDDPPDDDPDDDPDPVLVLLVQLLVLLVVVPPDPVLSVCSVVVHDHDPSSVVSSVVSVVVVVVCPVPPPDDDDDPPPPDPDPPPPDD